Protein AF-A0A150MSH2-F1 (afdb_monomer_lite)

Sequence (129 aa):
MKRMDRQTFAENMWKSLLVELYEGKIVSTFKGKEAFRVVSFSDEGITVRLSSKEKEVFLSKKAMLNVIEKLIAHEDGVRQKMVDPESRLKLGLFLLHPWTEKVMRQEEGKRRPYLLLTDEARQRLASGE

Foldseek 3Di:
DDQADLVNLLLVLLVQLVVLDDFQDWWAFQVNPFIWTFHDDDCQFTWIGTPVDPDIDTQGSVLLSVQSVVQVVDQVFDFQVNHPPCSRVSLRSCCSGPQWDWDFDQDPNDTGIGIHGDPVSVVCNGVVD

Radius of gyration: 14.58 Å; chains: 1; bounding box: 44×28×32 Å

Structure (mmCIF, N/CA/C/O backbone):
data_AF-A0A150MSH2-F1
#
_entry.id   AF-A0A150MSH2-F1
#
loop_
_atom_site.group_PDB
_atom_site.id
_atom_site.type_symbol
_atom_site.label_atom_id
_atom_site.label_alt_id
_atom_site.label_comp_id
_atom_site.label_asym_id
_atom_site.label_entity_id
_atom_site.label_seq_id
_atom_site.pdbx_PDB_ins_code
_atom_site.Cartn_x
_atom_site.Cartn_y
_atom_site.Cartn_z
_atom_site.occupancy
_atom_site.B_iso_or_equiv
_atom_site.auth_seq_id
_atom_site.auth_comp_id
_atom_site.auth_asym_id
_atom_site.auth_atom_id
_atom_site.pdbx_PDB_model_num
ATOM 1 N N . MET A 1 1 ? 27.914 -3.264 -12.400 1.00 47.81 1 MET A N 1
ATOM 2 C CA . MET A 1 1 ? 26.787 -2.570 -11.743 1.00 47.81 1 MET A CA 1
ATOM 3 C C . MET A 1 1 ? 26.055 -3.595 -10.888 1.00 47.81 1 MET A C 1
ATOM 5 O O . MET A 1 1 ? 25.776 -4.673 -11.402 1.00 47.81 1 MET A O 1
ATOM 9 N N . LYS A 1 2 ? 25.890 -3.363 -9.580 1.00 52.53 2 LYS A N 1
ATOM 10 C CA . LYS A 1 2 ? 25.261 -4.339 -8.671 1.00 52.53 2 LYS A CA 1
ATOM 11 C C . LYS A 1 2 ? 23.746 -4.140 -8.741 1.00 52.53 2 LYS A C 1
ATOM 13 O O . LYS A 1 2 ? 23.283 -3.039 -8.485 1.00 52.53 2 LYS A O 1
ATOM 18 N N . ARG A 1 3 ? 22.999 -5.195 -9.071 1.00 57.47 3 ARG A N 1
ATOM 19 C CA . ARG A 1 3 ? 21.534 -5.226 -8.960 1.00 57.47 3 ARG A CA 1
ATOM 20 C C . ARG A 1 3 ? 21.135 -4.807 -7.540 1.00 57.47 3 ARG A C 1
ATOM 22 O O . ARG A 1 3 ? 21.690 -5.358 -6.588 1.00 57.47 3 ARG A O 1
ATOM 29 N N . MET A 1 4 ? 20.191 -3.878 -7.397 1.00 71.12 4 MET A N 1
ATOM 30 C CA . MET A 1 4 ? 19.593 -3.578 -6.094 1.00 71.12 4 MET A CA 1
ATOM 31 C C . MET A 1 4 ? 18.844 -4.825 -5.628 1.00 71.12 4 MET A C 1
ATOM 33 O O . MET A 1 4 ? 18.027 -5.388 -6.360 1.00 71.12 4 MET A O 1
ATOM 37 N N . ASP A 1 5 ? 19.166 -5.310 -4.432 1.00 86.69 5 ASP A N 1
ATOM 38 C CA . ASP A 1 5 ? 18.433 -6.435 -3.873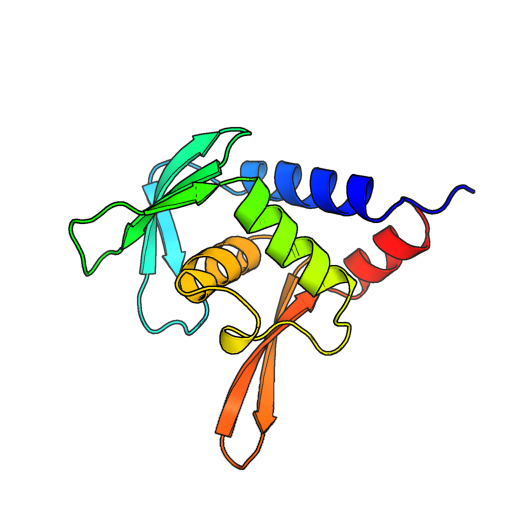 1.00 86.69 5 ASP A CA 1
ATOM 39 C C . ASP A 1 5 ? 16.991 -6.027 -3.524 1.00 86.69 5 ASP A C 1
ATOM 41 O O . ASP A 1 5 ? 16.662 -4.852 -3.331 1.00 86.69 5 ASP A O 1
ATOM 45 N N . ARG A 1 6 ? 16.102 -7.025 -3.485 1.00 90.25 6 ARG A N 1
ATOM 46 C CA . ARG A 1 6 ? 14.664 -6.814 -3.249 1.00 90.25 6 ARG A CA 1
ATOM 47 C C . ARG A 1 6 ? 14.400 -6.088 -1.934 1.00 90.25 6 ARG A C 1
ATOM 49 O O . ARG A 1 6 ? 13.5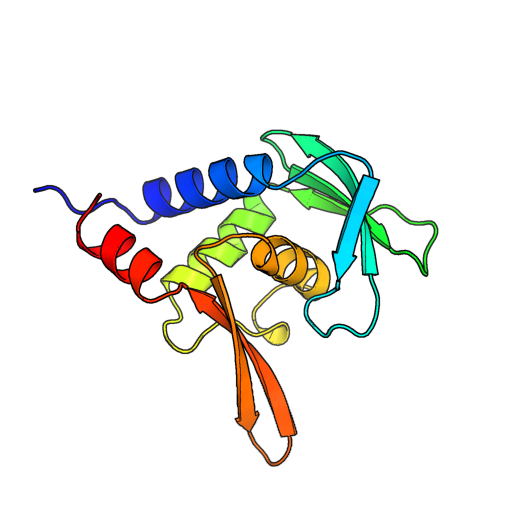27 -5.230 -1.886 1.00 90.25 6 ARG A O 1
ATOM 56 N N . GLN A 1 7 ? 15.194 -6.394 -0.909 1.00 91.06 7 GLN A N 1
ATOM 57 C CA . GLN A 1 7 ? 15.068 -5.797 0.411 1.00 91.06 7 GLN A CA 1
ATOM 58 C C . GLN A 1 7 ? 15.366 -4.294 0.371 1.00 91.06 7 GLN A C 1
ATOM 60 O O . GLN A 1 7 ? 14.596 -3.506 0.910 1.00 91.06 7 GLN A O 1
ATOM 65 N N . THR A 1 8 ? 16.429 -3.886 -0.317 1.00 92.81 8 THR A N 1
ATOM 66 C CA . THR A 1 8 ? 16.806 -2.480 -0.486 1.00 92.81 8 THR A CA 1
ATOM 67 C C . THR A 1 8 ? 15.750 -1.723 -1.289 1.00 92.81 8 THR A C 1
ATOM 69 O O . THR A 1 8 ? 15.337 -0.639 -0.878 1.00 92.81 8 THR A O 1
ATOM 72 N N . PHE A 1 9 ? 15.228 -2.307 -2.376 1.00 94.25 9 PHE A N 1
ATOM 73 C CA . PHE A 1 9 ? 14.113 -1.706 -3.119 1.00 94.25 9 PHE A CA 1
ATOM 74 C C . PHE A 1 9 ? 12.873 -1.538 -2.230 1.00 94.25 9 PHE A C 1
ATOM 76 O O . PHE A 1 9 ? 12.252 -0.475 -2.230 1.00 94.25 9 PHE A O 1
ATOM 83 N N . ALA A 1 10 ? 12.523 -2.563 -1.447 1.00 95.81 10 ALA A N 1
ATOM 84 C CA . ALA A 1 10 ? 11.357 -2.526 -0.573 1.00 95.81 10 ALA A CA 1
ATOM 85 C C . ALA A 1 10 ? 11.491 -1.474 0.538 1.00 95.81 10 ALA A C 1
ATOM 87 O O . ALA A 1 10 ? 10.547 -0.730 0.801 1.00 95.81 10 ALA A O 1
ATOM 88 N N . GLU A 1 11 ? 12.671 -1.361 1.147 1.00 95.50 11 GLU A N 1
ATOM 89 C CA . GLU A 1 11 ? 12.980 -0.329 2.139 1.00 95.50 11 GLU A CA 1
ATOM 90 C C . GLU A 1 11 ? 12.930 1.083 1.537 1.00 95.50 11 GLU A C 1
ATOM 92 O O . GLU A 1 11 ? 12.368 1.995 2.148 1.00 95.50 11 GLU A O 1
ATOM 97 N N . ASN A 1 12 ? 13.451 1.273 0.323 1.00 94.75 12 ASN A N 1
ATOM 98 C CA . ASN A 1 12 ? 13.398 2.561 -0.369 1.00 94.75 12 ASN A CA 1
ATOM 99 C C . ASN A 1 12 ? 11.962 2.955 -0.730 1.00 94.75 12 ASN A C 1
ATOM 101 O O . ASN A 1 12 ? 11.558 4.091 -0.486 1.00 94.75 12 ASN A O 1
ATOM 105 N N . MET A 1 13 ? 11.169 2.012 -1.242 1.00 96.56 13 MET A N 1
ATOM 106 C CA . MET A 1 13 ? 9.755 2.234 -1.541 1.00 96.56 13 MET A CA 1
ATOM 107 C C . MET A 1 13 ? 8.949 2.548 -0.271 1.00 96.56 13 MET A C 1
ATOM 109 O O . MET A 1 13 ? 8.069 3.405 -0.291 1.00 96.56 13 MET A O 1
ATOM 113 N N . TRP A 1 14 ? 9.255 1.897 0.856 1.00 97.50 14 TRP A N 1
ATOM 114 C CA . TRP A 1 14 ? 8.645 2.225 2.146 1.00 97.50 14 TRP A CA 1
ATOM 115 C C . TRP A 1 14 ? 8.962 3.659 2.579 1.00 97.50 14 TRP A C 1
ATOM 117 O O . TRP A 1 14 ? 8.045 4.427 2.863 1.00 97.50 14 TRP A O 1
ATOM 127 N N . LYS A 1 15 ? 10.243 4.043 2.582 1.00 96.75 15 LYS A N 1
ATOM 128 C CA . LYS A 1 15 ? 10.667 5.401 2.954 1.00 96.75 15 LYS A CA 1
ATOM 129 C C . LYS A 1 15 ? 10.041 6.457 2.049 1.00 96.75 15 LYS A C 1
ATOM 131 O O . LYS A 1 15 ? 9.529 7.456 2.541 1.00 96.75 15 LYS A O 1
ATOM 136 N N . SER A 1 16 ? 10.029 6.213 0.740 1.00 95.50 16 SER A N 1
ATOM 137 C CA . SER A 1 16 ? 9.415 7.123 -0.225 1.00 95.50 16 SER A CA 1
ATOM 138 C C . SER A 1 16 ? 7.896 7.206 -0.050 1.00 95.50 16 SER A C 1
ATOM 140 O O . SER A 1 16 ? 7.342 8.285 -0.213 1.00 95.50 16 SER A O 1
ATOM 142 N N . LEU A 1 17 ? 7.209 6.126 0.350 1.00 97.81 17 LEU A N 1
ATOM 143 C CA . LEU A 1 17 ? 5.787 6.200 0.702 1.00 97.81 17 LEU A CA 1
ATOM 144 C C . LEU A 1 17 ? 5.553 7.142 1.883 1.00 97.81 17 LEU A C 1
ATOM 146 O O . LEU A 1 17 ? 4.608 7.920 1.836 1.00 97.81 17 LEU A O 1
ATOM 150 N N . LEU A 1 18 ? 6.387 7.082 2.926 1.00 97.69 18 LEU A N 1
ATOM 151 C CA . LEU A 1 18 ? 6.236 7.958 4.091 1.00 97.69 18 LEU A CA 1
ATOM 152 C C . LEU A 1 18 ? 6.370 9.445 3.725 1.00 97.69 18 LEU A C 1
ATOM 154 O O . LEU A 1 18 ? 5.675 10.266 4.315 1.00 97.69 18 LEU A O 1
ATOM 158 N N . VAL A 1 19 ? 7.186 9.785 2.719 1.00 96.44 19 VAL A N 1
ATOM 159 C CA . VAL A 1 19 ? 7.320 11.162 2.198 1.00 96.44 19 VAL A CA 1
ATOM 160 C C . VAL A 1 19 ? 6.018 11.668 1.561 1.00 96.44 19 VAL A C 1
ATOM 162 O O . VAL A 1 19 ? 5.719 12.856 1.637 1.00 96.44 19 VAL A O 1
ATOM 165 N N . GLU A 1 20 ? 5.197 10.778 0.999 1.00 95.75 20 GLU A N 1
ATOM 166 C CA . GLU A 1 20 ? 3.898 11.135 0.408 1.00 95.75 20 GLU A CA 1
ATOM 167 C C . GLU A 1 20 ? 2.791 11.374 1.454 1.00 95.75 20 GLU A C 1
ATOM 169 O O . GLU A 1 20 ? 1.658 11.750 1.108 1.00 95.75 20 GLU A O 1
ATOM 174 N N . LEU A 1 21 ? 3.073 11.128 2.737 1.00 96.62 21 LEU A N 1
ATOM 175 C CA . LEU A 1 21 ? 2.102 11.195 3.825 1.00 96.62 21 LEU A CA 1
ATOM 176 C C . LEU A 1 21 ? 2.233 12.475 4.654 1.00 96.62 21 LEU A C 1
ATOM 178 O O . LEU A 1 21 ? 3.299 13.051 4.830 1.00 96.62 21 LEU A O 1
ATOM 182 N N . TYR A 1 22 ? 1.097 12.892 5.204 1.00 97.81 22 TYR A N 1
ATOM 183 C CA . TYR A 1 22 ? 0.996 13.883 6.269 1.00 97.81 22 TYR A CA 1
ATOM 184 C C . TYR A 1 22 ? -0.224 13.537 7.134 1.00 97.81 22 TYR A C 1
ATOM 186 O O . TYR A 1 22 ? -1.171 12.893 6.661 1.00 97.81 22 TYR A O 1
ATOM 194 N N . GLU A 1 23 ? -0.210 13.931 8.406 1.00 98.00 23 GLU A N 1
ATOM 195 C CA . GLU A 1 23 ? -1.339 13.687 9.308 1.00 98.00 23 GLU A CA 1
ATOM 196 C C . GLU A 1 23 ? -2.597 14.402 8.801 1.00 98.00 23 GLU A C 1
ATOM 198 O O . GLU A 1 23 ? -2.574 15.566 8.410 1.00 98.00 23 GLU A O 1
ATOM 203 N N . GLY A 1 24 ? -3.717 13.686 8.760 1.00 96.88 24 GLY A N 1
ATOM 204 C CA . GLY A 1 24 ? -4.968 14.178 8.193 1.00 96.88 24 GLY A CA 1
ATOM 205 C C . GLY A 1 24 ? -5.156 13.902 6.699 1.00 96.88 24 GLY A C 1
ATOM 206 O O . GLY A 1 24 ? -6.270 14.101 6.208 1.00 96.88 24 GLY A O 1
ATOM 207 N N . LYS A 1 25 ? -4.145 13.391 5.977 1.00 97.12 25 LYS A N 1
ATOM 208 C CA . LYS A 1 25 ? -4.286 13.019 4.558 1.00 97.12 25 LYS A CA 1
ATOM 209 C C . LYS A 1 25 ? -5.434 12.023 4.372 1.00 97.12 25 LYS A C 1
ATOM 211 O O . LYS A 1 25 ? -5.498 10.999 5.055 1.00 97.12 25 LYS A O 1
ATOM 216 N N . ILE A 1 26 ? -6.339 12.319 3.438 1.00 96.56 26 ILE A N 1
ATOM 217 C CA . ILE A 1 26 ? -7.463 11.446 3.082 1.00 96.56 26 ILE A CA 1
ATOM 218 C C . ILE A 1 26 ? -7.059 10.591 1.884 1.00 96.56 26 ILE A C 1
ATOM 220 O O . ILE A 1 26 ? -6.635 11.106 0.852 1.00 96.56 26 ILE A O 1
ATOM 224 N N . VAL A 1 27 ? -7.212 9.278 2.021 1.00 96.69 27 VAL A N 1
ATOM 225 C CA . VAL A 1 27 ? -6.805 8.286 1.027 1.00 96.69 27 VAL A CA 1
ATOM 226 C C . VAL A 1 27 ? -7.992 7.390 0.710 1.00 96.69 27 VAL A C 1
ATOM 228 O O . VAL A 1 27 ? -8.678 6.892 1.603 1.00 96.69 27 VAL A O 1
ATOM 231 N N . SER A 1 28 ? -8.250 7.161 -0.574 1.00 95.56 28 SER A N 1
ATOM 232 C CA . SER A 1 28 ? -9.274 6.200 -0.980 1.00 95.56 28 SER A CA 1
ATOM 233 C C . SER A 1 28 ? -8.825 4.774 -0.659 1.00 95.56 28 SER A C 1
ATOM 235 O O . SER A 1 28 ? -7.691 4.381 -0.923 1.00 95.56 28 SER A O 1
ATOM 237 N N . THR A 1 29 ? -9.738 3.943 -0.155 1.00 95.75 29 THR A N 1
ATOM 238 C CA . THR A 1 29 ? -9.512 2.492 -0.127 1.00 95.75 29 THR A CA 1
ATOM 239 C C . THR A 1 29 ? -9.223 1.988 -1.537 1.00 95.75 29 THR A C 1
ATOM 241 O O . THR A 1 29 ? -9.731 2.523 -2.519 1.00 95.75 29 THR A O 1
ATOM 244 N N . PHE A 1 30 ? -8.477 0.895 -1.665 1.00 97.12 30 PHE A N 1
ATOM 245 C CA . PHE A 1 30 ? -8.053 0.392 -2.972 1.00 97.12 30 PHE A CA 1
ATOM 246 C C . PHE A 1 30 ? -9.210 0.104 -3.952 1.00 97.12 30 PHE A C 1
ATOM 248 O O . PHE A 1 30 ? -9.072 0.261 -5.164 1.00 97.12 30 PHE A O 1
ATOM 255 N N . LYS A 1 31 ? -10.393 -0.275 -3.447 1.00 92.25 31 LYS A N 1
ATOM 256 C CA . LYS A 1 31 ? -11.607 -0.447 -4.271 1.00 92.25 31 LYS A CA 1
ATOM 257 C C . LYS A 1 31 ? -12.308 0.870 -4.627 1.00 92.25 31 LYS A C 1
ATOM 259 O O . LYS A 1 31 ? -13.122 0.856 -5.540 1.00 92.25 31 LYS A O 1
ATOM 264 N N . GLY A 1 32 ? -12.011 1.963 -3.928 1.00 91.00 32 GLY A N 1
ATOM 265 C CA . GLY A 1 32 ? -12.606 3.286 -4.129 1.00 91.00 32 GLY A CA 1
ATOM 266 C C . GLY A 1 32 ? -14.017 3.445 -3.558 1.00 91.00 32 GLY A C 1
ATOM 267 O O . GLY A 1 32 ? -14.691 4.406 -3.889 1.00 91.00 32 GLY A O 1
ATOM 268 N N . LYS A 1 33 ? -14.494 2.502 -2.730 1.00 90.25 33 LYS A N 1
ATOM 269 C CA . LYS A 1 33 ? -15.854 2.548 -2.149 1.00 90.25 33 LYS A CA 1
ATOM 270 C C . LYS A 1 33 ? -15.958 3.378 -0.867 1.00 90.25 33 LYS A C 1
ATOM 272 O O . LYS A 1 33 ? -17.051 3.634 -0.388 1.00 90.25 33 LYS A O 1
ATOM 277 N N . GLU A 1 34 ? -14.820 3.698 -0.274 1.00 92.81 34 GLU A N 1
ATOM 278 C CA . GLU A 1 34 ? -14.685 4.368 1.017 1.00 92.81 34 GLU A CA 1
ATOM 279 C C . GLU A 1 34 ? -13.311 5.047 1.049 1.00 92.81 34 GLU A C 1
ATOM 281 O O . GLU A 1 34 ? -12.417 4.629 0.300 1.00 92.81 34 GLU A O 1
ATOM 286 N N . ALA A 1 35 ? -13.120 6.018 1.938 1.00 94.50 35 ALA A N 1
ATOM 287 C CA . ALA A 1 35 ? -11.834 6.630 2.243 1.00 94.50 35 ALA A CA 1
ATOM 288 C C . ALA A 1 35 ? -11.437 6.412 3.714 1.00 94.50 35 ALA A C 1
ATOM 290 O O . ALA A 1 35 ? -12.255 6.042 4.560 1.00 94.50 35 ALA A O 1
ATOM 291 N N . PHE A 1 36 ? -10.161 6.622 4.008 1.00 96.50 36 PHE A N 1
ATOM 292 C CA . PHE A 1 36 ? -9.610 6.643 5.355 1.00 96.50 36 PHE A CA 1
ATOM 293 C C . PHE A 1 36 ? -8.676 7.840 5.515 1.00 96.50 36 PHE A C 1
ATOM 295 O O . PHE A 1 36 ? -8.104 8.339 4.547 1.00 96.50 36 PHE A O 1
ATOM 302 N N . ARG A 1 37 ? -8.541 8.304 6.751 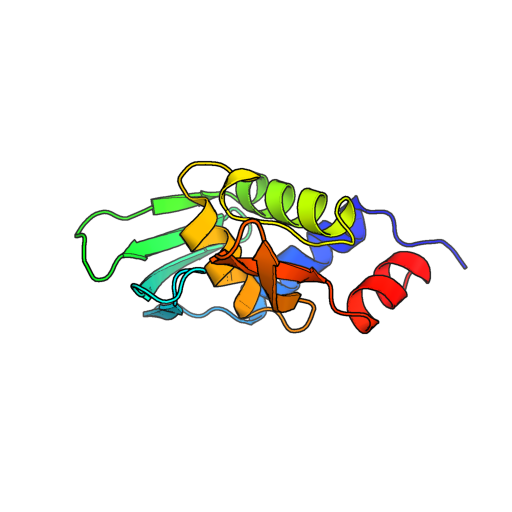1.00 96.88 37 ARG A N 1
ATOM 303 C CA . ARG A 1 37 ? -7.638 9.378 7.149 1.00 96.88 37 ARG A CA 1
ATOM 304 C C . ARG A 1 37 ? -6.372 8.776 7.748 1.00 96.88 37 ARG A C 1
ATOM 306 O O . ARG A 1 37 ? -6.470 7.874 8.578 1.00 96.88 37 ARG A O 1
ATOM 313 N N . VAL A 1 38 ? -5.209 9.292 7.366 1.00 98.00 38 VAL A N 1
ATOM 314 C CA . VAL A 1 38 ? -3.944 9.033 8.069 1.00 98.00 38 VAL A CA 1
ATOM 315 C C . VAL A 1 38 ? -3.975 9.789 9.393 1.00 98.00 38 VAL A C 1
ATOM 317 O O . VAL A 1 38 ? -4.148 11.004 9.397 1.00 98.00 38 VAL A O 1
ATOM 320 N N . VAL A 1 39 ? -3.877 9.072 10.509 1.00 98.06 39 VAL A N 1
ATOM 321 C CA . VAL A 1 39 ? -3.906 9.659 11.859 1.00 98.06 39 VAL A CA 1
ATOM 322 C C . VAL A 1 39 ? -2.496 10.016 12.302 1.00 98.06 39 VAL A C 1
ATOM 324 O O . VAL A 1 39 ? -2.268 11.135 12.733 1.00 98.06 39 VAL A O 1
ATOM 327 N N . SER A 1 40 ? -1.567 9.077 12.153 1.00 98.38 40 SER A N 1
ATOM 328 C CA . SER A 1 40 ? -0.151 9.243 12.476 1.00 98.38 40 SER A CA 1
ATOM 329 C C . SER A 1 40 ? 0.675 8.235 11.682 1.00 98.38 40 SER A C 1
ATOM 331 O O . SER A 1 40 ? 0.141 7.241 11.174 1.00 98.38 40 SER A O 1
ATOM 333 N N . PHE A 1 41 ? 1.973 8.483 11.543 1.00 98.50 41 PHE A N 1
ATOM 334 C CA . PHE A 1 41 ? 2.900 7.551 10.909 1.00 98.50 41 PHE A CA 1
ATOM 335 C C . PHE A 1 41 ? 4.318 7.740 11.440 1.00 98.50 41 PHE A C 1
ATOM 337 O O . PHE A 1 41 ? 4.697 8.817 11.894 1.00 98.50 41 PHE A O 1
ATOM 344 N N . SER A 1 42 ? 5.093 6.667 11.384 1.00 97.38 42 SER A N 1
ATOM 345 C CA . SER A 1 42 ? 6.512 6.637 11.713 1.00 97.38 42 SER A CA 1
ATOM 346 C C . SER A 1 42 ? 7.205 5.581 10.857 1.00 97.38 42 SER A C 1
ATOM 348 O O . SER A 1 42 ? 6.560 4.879 10.071 1.00 97.38 42 SER A O 1
ATOM 350 N N . ASP A 1 43 ? 8.510 5.410 11.052 1.00 96.75 43 ASP A N 1
ATOM 351 C CA . ASP A 1 43 ? 9.246 4.312 10.427 1.00 96.75 43 ASP A CA 1
ATOM 352 C C . ASP A 1 43 ? 8.646 2.937 10.761 1.00 96.75 43 ASP A C 1
ATOM 354 O O . ASP A 1 43 ? 8.762 2.024 9.951 1.00 96.75 43 ASP A O 1
ATOM 358 N N . GLU A 1 44 ? 7.950 2.789 11.892 1.00 97.81 44 GLU A N 1
ATOM 359 C CA . GLU A 1 44 ? 7.369 1.519 12.343 1.00 97.81 44 GLU A CA 1
ATOM 360 C C . GLU A 1 44 ? 6.006 1.195 11.722 1.00 97.81 44 GLU A C 1
ATOM 362 O O . GLU A 1 44 ? 5.555 0.046 11.783 1.00 97.81 44 GLU A O 1
ATOM 367 N N . GLY A 1 45 ? 5.324 2.168 11.117 1.00 98.31 45 GLY A N 1
ATOM 368 C CA . GLY A 1 45 ? 4.016 1.937 10.515 1.00 98.31 45 GLY A CA 1
ATOM 369 C C . GLY A 1 45 ? 3.141 3.176 10.404 1.00 98.31 45 GLY A C 1
ATOM 370 O O . GLY A 1 45 ? 3.546 4.294 10.706 1.00 98.31 45 GLY A O 1
ATOM 371 N N . ILE A 1 46 ? 1.909 2.954 9.951 1.00 98.62 46 ILE A N 1
ATOM 372 C CA . ILE A 1 46 ? 0.924 4.005 9.689 1.00 98.62 46 ILE A CA 1
ATOM 373 C C . ILE A 1 46 ? -0.368 3.663 10.426 1.00 98.62 46 ILE A C 1
ATOM 375 O O . ILE A 1 46 ? -0.945 2.592 10.223 1.00 98.62 46 ILE A O 1
ATOM 379 N N . THR A 1 47 ? -0.859 4.590 11.240 1.00 98.38 47 THR A N 1
ATOM 380 C CA . THR A 1 47 ? -2.181 4.505 11.862 1.00 98.38 47 THR A CA 1
ATOM 381 C C . THR A 1 47 ? -3.199 5.216 10.984 1.00 98.38 47 THR A C 1
ATOM 383 O O . THR A 1 47 ? -3.014 6.371 10.598 1.00 98.38 47 THR A O 1
ATOM 386 N N . VAL A 1 48 ? -4.303 4.540 10.672 1.00 98.00 48 VAL A N 1
ATOM 387 C CA . VAL A 1 48 ? -5.388 5.093 9.853 1.00 98.00 48 VAL A CA 1
ATOM 388 C C . VAL A 1 48 ? -6.740 4.946 10.537 1.00 98.00 48 VAL A C 1
ATOM 390 O O . VAL A 1 48 ? -6.990 3.963 11.230 1.00 98.00 48 VAL A O 1
ATOM 393 N N . ARG A 1 49 ? -7.655 5.882 10.285 1.00 96.88 49 ARG A N 1
ATOM 394 C CA . ARG A 1 49 ? -9.063 5.793 10.697 1.00 96.88 49 ARG A CA 1
ATOM 395 C C . ARG A 1 49 ? -9.957 5.790 9.466 1.00 96.88 49 ARG A C 1
ATOM 397 O O . ARG A 1 49 ? -9.847 6.661 8.606 1.00 96.88 49 ARG A O 1
ATOM 404 N N . LEU A 1 50 ? -10.846 4.809 9.373 1.00 93.12 50 LEU A N 1
ATOM 405 C CA . LEU A 1 50 ? -11.841 4.751 8.303 1.00 93.12 50 LEU A CA 1
ATOM 406 C C . LEU A 1 50 ? -12.893 5.836 8.492 1.00 93.12 50 LEU A C 1
ATOM 408 O O . LEU A 1 50 ? -13.379 6.023 9.596 1.00 93.12 50 LEU A O 1
ATOM 412 N N . SER A 1 51 ? -13.308 6.512 7.422 1.00 84.00 51 SER A N 1
ATOM 413 C CA . SER A 1 51 ? -14.331 7.558 7.553 1.00 84.00 51 SER A CA 1
ATOM 414 C C . SER A 1 51 ? -15.684 7.015 8.023 1.00 84.00 51 SER A C 1
ATOM 416 O O . SER A 1 51 ? -16.441 7.756 8.634 1.00 84.00 51 SER A O 1
ATOM 418 N N . SER A 1 52 ? -15.993 5.736 7.764 1.00 84.00 52 SER A N 1
ATOM 419 C CA . SER A 1 52 ? -17.240 5.109 8.231 1.00 84.00 52 SER A CA 1
ATOM 420 C C . SER A 1 52 ? -17.152 4.463 9.618 1.00 84.00 52 SER A C 1
ATOM 422 O O . SER A 1 52 ? -18.140 3.893 10.079 1.00 84.00 52 SER A O 1
ATOM 424 N N . LYS A 1 53 ? -15.979 4.467 10.270 1.00 82.44 53 LYS A N 1
ATOM 425 C CA . LYS A 1 53 ? -15.768 3.768 11.545 1.00 82.44 53 LYS A CA 1
ATOM 426 C C . LYS A 1 53 ? -14.944 4.607 12.509 1.00 82.44 53 LYS A C 1
ATOM 428 O O . LYS A 1 53 ? -13.884 5.101 12.159 1.00 82.44 53 LYS A O 1
ATOM 433 N N . GLU A 1 54 ? -15.323 4.583 13.778 1.00 79.62 54 GLU A N 1
ATOM 434 C CA . GLU A 1 54 ? -14.557 5.264 14.832 1.00 79.62 54 GLU A CA 1
ATOM 435 C C . GLU A 1 54 ? -13.217 4.576 15.169 1.00 79.62 54 GLU A C 1
ATOM 437 O O . GLU A 1 54 ? -12.348 5.155 15.822 1.00 79.62 54 GLU A O 1
ATOM 442 N N . LYS A 1 55 ? -13.012 3.337 14.699 1.00 89.44 55 LYS A N 1
ATOM 443 C CA . LYS A 1 55 ? -11.840 2.519 15.030 1.00 89.44 55 LYS A CA 1
ATOM 444 C C . LYS A 1 55 ? -10.614 2.864 14.175 1.00 89.44 55 LYS A C 1
ATOM 446 O O . LYS A 1 55 ? -10.671 2.824 12.944 1.00 89.44 55 LYS A O 1
ATOM 451 N N . GLU A 1 56 ? -9.491 3.083 14.854 1.00 95.62 56 GLU A N 1
ATOM 452 C CA . GLU A 1 56 ? -8.160 3.168 14.249 1.00 95.62 56 GLU A CA 1
ATOM 453 C C . GLU A 1 56 ? -7.571 1.782 13.954 1.00 95.62 56 GLU A C 1
ATOM 455 O O . GLU A 1 56 ? -7.819 0.798 14.657 1.00 95.62 56 GLU A O 1
ATOM 460 N N . VAL A 1 57 ? -6.783 1.714 12.886 1.00 96.38 57 VAL A N 1
ATOM 461 C CA . VAL A 1 57 ? -6.072 0.525 12.423 1.00 96.38 57 VAL A CA 1
ATOM 462 C C . VAL A 1 57 ? -4.597 0.877 12.294 1.00 96.38 57 VAL A C 1
ATOM 464 O O . VAL A 1 57 ? -4.257 1.818 11.580 1.00 96.38 57 VAL A O 1
ATOM 467 N N . PHE A 1 58 ? -3.732 0.110 12.955 1.00 97.81 58 PHE A N 1
ATOM 468 C CA . PHE A 1 58 ? -2.285 0.250 12.826 1.00 97.81 58 PHE A CA 1
ATOM 469 C C . PHE A 1 58 ? -1.742 -0.726 11.780 1.00 97.81 58 PHE A C 1
ATOM 471 O O . PHE A 1 58 ? -1.827 -1.943 11.939 1.00 97.81 58 PHE A O 1
ATOM 478 N N . LEU A 1 59 ? -1.161 -0.178 10.717 1.00 98.19 59 LEU A N 1
ATOM 479 C CA . LEU A 1 59 ? -0.537 -0.913 9.625 1.00 98.19 59 LEU A CA 1
ATOM 480 C C . LEU A 1 59 ? 0.979 -0.890 9.838 1.00 98.19 59 LEU A C 1
ATOM 482 O O . LEU A 1 59 ? 1.638 0.097 9.516 1.00 98.19 59 LEU A O 1
ATOM 486 N N . SER A 1 60 ? 1.539 -1.966 10.391 1.00 98.38 60 SER A N 1
ATOM 487 C CA . SER A 1 60 ? 2.976 -2.027 10.691 1.00 98.38 60 SER A CA 1
ATOM 488 C C . SER A 1 60 ? 3.846 -2.009 9.429 1.00 98.38 60 SER A C 1
ATOM 490 O O . SER A 1 60 ? 3.448 -2.531 8.381 1.00 98.38 60 SER A O 1
ATOM 492 N N . LYS A 1 61 ? 5.083 -1.508 9.543 1.00 98.38 61 LYS A N 1
ATOM 493 C CA . LYS A 1 61 ? 6.108 -1.555 8.488 1.00 98.38 61 LYS A CA 1
ATOM 494 C C . LYS A 1 61 ? 6.238 -2.962 7.922 1.00 98.38 61 LYS A C 1
ATOM 496 O O . LYS A 1 61 ? 6.163 -3.150 6.714 1.00 98.38 61 LYS A O 1
ATOM 501 N N . LYS A 1 62 ? 6.323 -3.980 8.785 1.00 97.75 62 LYS A N 1
ATOM 502 C CA . LYS A 1 62 ? 6.372 -5.391 8.368 1.00 97.75 62 LYS A CA 1
ATOM 503 C C . LYS A 1 62 ? 5.180 -5.777 7.484 1.00 97.75 62 LYS A C 1
ATOM 505 O O . LYS A 1 62 ? 5.353 -6.440 6.463 1.00 97.75 62 LYS A O 1
ATOM 510 N N . ALA A 1 63 ? 3.966 -5.365 7.849 1.00 97.50 63 ALA A N 1
ATOM 511 C CA . ALA A 1 63 ? 2.767 -5.655 7.066 1.00 97.50 63 ALA A CA 1
ATOM 512 C C . ALA A 1 63 ? 2.750 -4.923 5.713 1.00 97.50 63 ALA A C 1
ATOM 514 O O . ALA A 1 63 ? 2.183 -5.457 4.755 1.00 97.50 63 ALA A O 1
ATOM 515 N N . MET A 1 64 ? 3.359 -3.736 5.637 1.00 98.25 64 MET A N 1
ATOM 516 C CA . MET A 1 64 ? 3.517 -2.942 4.415 1.00 98.25 64 MET A CA 1
ATOM 517 C C . MET A 1 64 ? 4.610 -3.513 3.500 1.00 98.25 64 MET A C 1
ATOM 519 O O . MET A 1 64 ? 4.350 -3.726 2.317 1.00 98.25 64 MET A O 1
ATOM 523 N N . LEU A 1 65 ? 5.775 -3.880 4.043 1.00 98.00 65 LEU A N 1
ATOM 524 C CA . LEU A 1 65 ? 6.851 -4.559 3.309 1.00 98.00 65 LEU A CA 1
ATOM 525 C C . LEU A 1 65 ? 6.374 -5.886 2.705 1.00 98.00 65 LEU A C 1
ATOM 527 O O . LEU A 1 65 ? 6.673 -6.179 1.555 1.00 98.00 65 LEU A O 1
ATOM 531 N N . ASN A 1 66 ? 5.528 -6.641 3.413 1.00 97.19 66 ASN A N 1
ATOM 532 C CA . ASN A 1 66 ? 4.909 -7.852 2.861 1.00 97.19 66 ASN A CA 1
ATOM 533 C C . ASN A 1 66 ? 4.043 -7.588 1.613 1.00 97.19 66 ASN A C 1
ATOM 535 O O . ASN A 1 66 ? 3.839 -8.494 0.804 1.00 97.19 66 ASN A O 1
ATOM 539 N N . VAL A 1 67 ? 3.476 -6.385 1.462 1.00 98.12 67 VAL A N 1
ATOM 540 C CA . VAL A 1 67 ? 2.765 -5.995 0.234 1.00 98.12 67 VAL A CA 1
ATOM 541 C C . VAL A 1 67 ? 3.762 -5.642 -0.864 1.00 98.12 67 VAL A C 1
ATOM 543 O O . VAL A 1 67 ? 3.552 -6.054 -2.002 1.00 98.12 67 VAL A O 1
ATOM 546 N N . ILE A 1 68 ? 4.849 -4.944 -0.530 1.00 98.19 68 ILE A N 1
ATOM 547 C CA . ILE A 1 68 ? 5.902 -4.594 -1.490 1.00 98.19 68 ILE A CA 1
ATOM 548 C C . ILE A 1 68 ? 6.573 -5.853 -2.046 1.00 98.19 68 ILE A C 1
ATOM 550 O O . ILE A 1 68 ? 6.702 -5.982 -3.256 1.00 98.19 68 ILE A O 1
ATOM 554 N N . GLU A 1 69 ? 6.875 -6.844 -1.209 1.00 97.00 69 GLU A N 1
ATOM 555 C CA . GLU A 1 69 ? 7.400 -8.137 -1.669 1.00 97.00 69 GLU A CA 1
ATOM 556 C C . GLU A 1 69 ? 6.442 -8.845 -2.637 1.00 97.00 69 GLU A C 1
ATOM 558 O O . GLU A 1 69 ? 6.869 -9.435 -3.629 1.00 97.00 69 GLU A O 1
ATOM 563 N N . LYS A 1 70 ? 5.126 -8.737 -2.413 1.00 97.88 70 LYS A N 1
ATOM 564 C CA . LYS A 1 70 ? 4.126 -9.255 -3.359 1.00 97.88 70 LYS A CA 1
ATOM 565 C C . LYS A 1 70 ? 4.105 -8.450 -4.654 1.00 97.88 70 LYS A C 1
ATOM 567 O O . LYS A 1 70 ? 3.985 -9.051 -5.713 1.00 97.88 70 LYS A O 1
ATOM 572 N N . LEU A 1 71 ? 4.240 -7.126 -4.592 1.00 98.06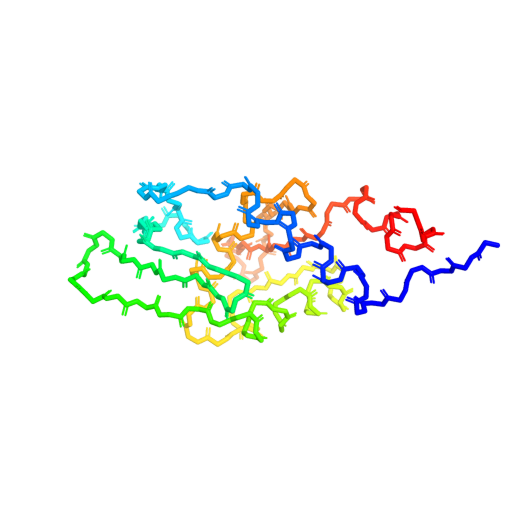 71 LEU A N 1
ATOM 573 C CA . LEU A 1 71 ? 4.362 -6.286 -5.785 1.00 98.06 71 LEU A CA 1
ATOM 574 C C . LEU A 1 71 ? 5.606 -6.666 -6.592 1.00 98.06 71 LEU A C 1
ATOM 576 O O . LEU A 1 71 ? 5.513 -6.841 -7.801 1.00 98.06 71 LEU A O 1
ATOM 580 N N . ILE A 1 72 ? 6.742 -6.886 -5.932 1.00 96.31 72 ILE A N 1
ATOM 581 C CA . ILE A 1 72 ? 7.982 -7.351 -6.559 1.00 96.31 72 ILE A CA 1
ATOM 582 C C . ILE A 1 72 ? 7.783 -8.724 -7.214 1.00 96.31 72 ILE A C 1
ATOM 584 O O . ILE A 1 72 ? 8.146 -8.896 -8.375 1.00 96.31 72 ILE A O 1
ATOM 588 N N . ALA A 1 73 ? 7.196 -9.688 -6.500 1.00 95.81 73 ALA A N 1
ATOM 589 C CA . ALA A 1 73 ? 7.056 -11.067 -6.970 1.00 95.81 73 ALA A CA 1
ATOM 590 C C . ALA A 1 73 ? 5.978 -11.267 -8.053 1.00 95.81 73 ALA A C 1
ATOM 592 O O . ALA A 1 73 ? 6.104 -12.187 -8.858 1.00 95.81 73 ALA A O 1
ATOM 593 N N . HIS A 1 74 ? 4.930 -10.438 -8.074 1.00 95.69 74 HIS A N 1
ATOM 594 C CA . HIS A 1 74 ? 3.792 -10.572 -8.987 1.00 95.69 74 HIS A CA 1
ATOM 595 C C . HIS A 1 74 ? 3.796 -9.464 -10.045 1.00 95.69 74 HIS A C 1
ATOM 597 O O . HIS A 1 74 ? 3.261 -8.373 -9.832 1.00 95.69 74 HIS A O 1
ATOM 603 N N . GLU A 1 75 ? 4.397 -9.750 -11.202 1.00 93.75 75 GLU A N 1
ATOM 604 C CA . GLU A 1 75 ? 4.449 -8.836 -12.356 1.00 93.75 75 GLU A CA 1
ATOM 605 C C . GLU A 1 75 ? 3.069 -8.541 -12.953 1.00 93.75 75 GLU A C 1
ATOM 607 O O . GLU A 1 75 ? 2.814 -7.435 -13.424 1.00 93.75 75 GLU A O 1
ATOM 612 N N . ASP A 1 76 ? 2.135 -9.48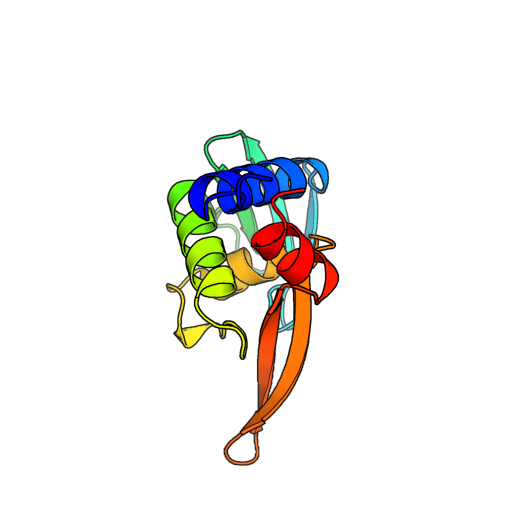4 -12.847 1.00 92.38 76 ASP A N 1
ATOM 613 C CA . ASP A 1 76 ? 0.739 -9.320 -13.247 1.00 92.38 76 ASP A CA 1
ATOM 614 C C . ASP A 1 76 ? -0.094 -8.483 -12.255 1.00 92.38 76 ASP A C 1
ATOM 616 O O . ASP A 1 76 ? -1.212 -8.066 -12.579 1.00 92.38 76 ASP A O 1
ATOM 620 N N . GLY A 1 77 ? 0.470 -8.190 -11.082 1.00 94.94 77 GLY A N 1
ATOM 621 C CA . GLY A 1 77 ? -0.071 -7.298 -10.068 1.00 94.94 77 GLY A CA 1
ATOM 622 C C . GLY A 1 77 ? -0.678 -7.993 -8.852 1.00 94.94 77 GLY A C 1
ATOM 623 O O . GLY A 1 77 ? -1.014 -9.175 -8.836 1.00 94.94 77 GLY A O 1
ATOM 624 N N . VAL A 1 78 ? -0.891 -7.204 -7.803 1.00 97.94 78 VAL A N 1
ATOM 625 C CA . VAL A 1 78 ? -1.425 -7.651 -6.517 1.00 97.94 78 VAL A CA 1
ATOM 626 C C . VAL A 1 78 ? -2.904 -7.295 -6.399 1.00 97.94 78 VAL A C 1
ATOM 628 O O . VAL A 1 78 ? -3.317 -6.147 -6.573 1.00 97.94 78 VAL A O 1
ATOM 631 N N . ARG A 1 79 ? -3.722 -8.285 -6.033 1.00 95.00 79 ARG A N 1
ATOM 632 C CA . ARG A 1 79 ? -5.143 -8.106 -5.687 1.00 95.00 79 ARG A CA 1
ATOM 633 C C . ARG A 1 79 ? -5.351 -8.152 -4.180 1.00 95.00 79 ARG A C 1
ATOM 635 O O . ARG A 1 79 ? -4.618 -8.827 -3.467 1.00 95.00 79 ARG A O 1
ATOM 642 N N . GLN A 1 80 ? -6.452 -7.563 -3.704 1.00 94.19 80 GLN A N 1
ATOM 643 C CA . GLN A 1 80 ? -6.829 -7.591 -2.278 1.00 94.19 80 GLN A CA 1
ATOM 644 C C . GLN A 1 80 ? -6.793 -8.994 -1.660 1.00 94.19 80 GLN A C 1
ATOM 646 O O . GLN A 1 80 ? -6.260 -9.151 -0.573 1.00 94.19 80 GLN A O 1
ATOM 651 N N . LYS A 1 81 ? -7.306 -10.014 -2.368 1.00 93.62 81 LYS A N 1
ATOM 652 C CA . LYS A 1 81 ? -7.354 -11.405 -1.874 1.00 93.62 81 LYS A CA 1
ATOM 653 C C . LYS A 1 81 ? -5.976 -12.024 -1.607 1.00 93.62 81 LYS A C 1
ATOM 655 O O . LYS A 1 81 ? -5.895 -13.052 -0.954 1.00 93.62 81 LYS A O 1
ATOM 660 N N . MET A 1 82 ? -4.917 -11.441 -2.167 1.00 95.44 82 MET A N 1
ATOM 661 C CA . MET A 1 82 ? -3.541 -11.907 -1.992 1.00 95.44 82 MET A CA 1
ATOM 662 C C . MET A 1 82 ? -2.908 -11.313 -0.737 1.00 95.44 82 MET A C 1
ATOM 664 O O . MET A 1 82 ? -1.791 -11.675 -0.394 1.00 95.44 82 MET A O 1
ATOM 668 N N . VAL A 1 83 ? -3.581 -10.385 -0.063 1.00 93.38 83 VAL A N 1
ATOM 669 C CA . VAL A 1 83 ? -3.121 -9.691 1.138 1.00 93.38 83 VAL A CA 1
ATOM 670 C C . VAL A 1 83 ? -4.139 -9.964 2.259 1.00 93.38 83 VAL A C 1
ATOM 672 O O . VAL A 1 83 ? -5.228 -10.476 2.015 1.00 93.38 83 VAL A O 1
ATOM 675 N N . ASP A 1 84 ? -3.766 -9.690 3.502 1.00 93.06 84 ASP A N 1
ATOM 676 C CA . ASP A 1 84 ? -4.598 -9.915 4.692 1.00 93.06 84 ASP A CA 1
ATOM 677 C C . ASP A 1 84 ? -5.857 -8.998 4.752 1.00 93.06 84 ASP A C 1
ATOM 679 O O . ASP A 1 84 ? -6.102 -8.208 3.829 1.00 93.06 84 ASP A O 1
ATOM 683 N N . PRO A 1 85 ? -6.713 -9.093 5.794 1.00 87.06 85 PRO A N 1
ATOM 684 C CA . PRO A 1 85 ? -7.989 -8.366 5.856 1.00 87.06 85 PRO A CA 1
ATOM 685 C C . PRO A 1 85 ? -7.893 -6.838 5.704 1.00 87.06 85 PRO A C 1
ATOM 687 O O . PRO A 1 85 ? -8.846 -6.197 5.255 1.00 87.06 85 PRO A O 1
ATOM 690 N N . GLU A 1 86 ? -6.742 -6.244 6.015 1.00 94.75 86 GLU A N 1
ATOM 691 C CA . GLU A 1 86 ? -6.488 -4.802 5.903 1.00 94.75 86 GLU A CA 1
ATOM 692 C C . GLU A 1 86 ? -5.956 -4.401 4.516 1.00 94.75 86 GLU A C 1
ATOM 694 O O . GLU A 1 86 ? -5.688 -3.227 4.252 1.00 94.75 86 GLU A O 1
ATOM 699 N N . SER A 1 87 ? -5.860 -5.358 3.587 1.00 95.00 87 SER A N 1
ATOM 700 C CA . SER A 1 87 ? -5.402 -5.192 2.201 1.00 95.00 87 SER A CA 1
ATOM 701 C C . SER A 1 87 ? -5.960 -3.969 1.488 1.00 95.00 87 SER A C 1
ATOM 703 O O . SER A 1 87 ? -5.235 -3.294 0.764 1.00 95.00 87 SER A O 1
ATOM 705 N N . ARG A 1 88 ? -7.242 -3.642 1.685 1.00 95.69 88 ARG A N 1
ATOM 706 C CA . ARG A 1 88 ? -7.865 -2.476 1.043 1.00 95.69 88 ARG A CA 1
ATOM 707 C C . ARG A 1 88 ? -7.259 -1.142 1.485 1.00 95.69 88 ARG A C 1
ATOM 709 O O . ARG A 1 88 ? -7.301 -0.205 0.694 1.00 95.69 88 ARG A O 1
ATOM 716 N N . LEU A 1 89 ? -6.753 -1.062 2.715 1.00 97.12 89 LEU A N 1
ATOM 717 C CA . LEU A 1 89 ? -6.106 0.125 3.277 1.00 97.12 89 LEU A CA 1
ATOM 718 C C . LEU A 1 89 ? -4.661 0.182 2.800 1.00 97.12 89 LEU A C 1
ATOM 720 O O . LEU A 1 89 ? -4.262 1.163 2.188 1.00 97.12 89 LEU A O 1
ATOM 724 N N . LYS A 1 90 ? -3.929 -0.925 2.963 1.00 98.31 90 LYS A N 1
ATOM 725 C CA . LYS A 1 90 ? -2.523 -1.033 2.554 1.00 98.31 90 LYS A CA 1
ATOM 726 C C . LYS A 1 90 ? -2.328 -0.783 1.065 1.00 98.31 90 LYS A C 1
ATOM 728 O O . LYS A 1 90 ? -1.540 0.070 0.685 1.00 98.31 90 LYS A O 1
ATOM 733 N N . LEU A 1 91 ? -3.109 -1.452 0.214 1.00 98.25 91 LEU A N 1
ATOM 734 C CA . LEU A 1 91 ? -3.075 -1.206 -1.230 1.00 98.25 91 LEU A CA 1
ATOM 735 C C . LEU A 1 91 ? -3.576 0.200 -1.586 1.00 98.25 91 LEU A C 1
ATOM 737 O O . LEU A 1 91 ? -3.166 0.733 -2.604 1.00 98.25 91 LEU A O 1
ATOM 741 N N . GLY A 1 92 ? -4.456 0.796 -0.771 1.00 97.50 92 GLY A N 1
ATOM 742 C CA . GLY A 1 92 ? -4.904 2.179 -0.947 1.00 97.50 92 GLY A CA 1
ATOM 743 C C . GLY A 1 92 ? -3.788 3.187 -0.673 1.00 97.50 92 GLY A C 1
ATOM 744 O O . GLY A 1 92 ? -3.613 4.108 -1.458 1.00 97.50 92 GLY A O 1
ATOM 745 N N . LEU A 1 93 ? -2.995 2.974 0.383 1.00 98.31 93 LEU A N 1
ATOM 746 C CA . LEU A 1 93 ? -1.804 3.777 0.678 1.00 98.31 93 LEU A CA 1
ATOM 747 C C . LEU A 1 93 ? -0.790 3.704 -0.460 1.00 98.31 93 LEU A C 1
ATOM 749 O O . LEU A 1 93 ? -0.279 4.734 -0.877 1.00 98.31 93 LEU A O 1
ATOM 753 N N . PHE A 1 94 ? -0.549 2.513 -1.013 1.00 98.38 94 PHE A N 1
ATOM 754 C CA . PHE A 1 94 ? 0.390 2.387 -2.122 1.00 98.38 94 PHE A CA 1
ATOM 755 C C . PHE A 1 94 ? -0.056 3.119 -3.390 1.00 98.38 94 PHE A C 1
ATOM 757 O O . PHE A 1 94 ? 0.824 3.562 -4.103 1.00 98.38 94 PHE A O 1
ATOM 764 N N . LEU A 1 95 ? -1.354 3.372 -3.621 1.00 96.81 95 LEU A N 1
ATOM 765 C CA . LEU A 1 95 ? -1.808 4.212 -4.749 1.00 96.81 95 LEU A CA 1
ATOM 766 C C . LEU A 1 95 ? -1.256 5.643 -4.725 1.00 96.81 95 LEU A C 1
ATOM 768 O O . LEU A 1 95 ? -1.333 6.332 -5.736 1.00 96.81 95 LEU A O 1
ATOM 772 N N . LEU A 1 96 ? -0.762 6.107 -3.577 1.00 96.19 96 LEU A N 1
ATOM 773 C CA . LEU A 1 96 ? -0.097 7.402 -3.459 1.00 96.19 96 LEU A CA 1
ATOM 774 C C . LEU A 1 96 ? 1.326 7.374 -4.023 1.00 96.19 96 LEU A C 1
ATOM 776 O O . LEU A 1 96 ? 1.878 8.421 -4.330 1.00 96.19 96 LEU A O 1
ATOM 780 N N . HIS A 1 97 ? 1.931 6.190 -4.115 1.00 96.69 97 HIS A N 1
ATOM 781 C CA . HIS A 1 97 ? 3.331 6.036 -4.457 1.00 96.69 97 HIS A CA 1
ATOM 782 C C . HIS A 1 97 ? 3.522 6.070 -5.983 1.00 96.69 97 HIS A C 1
ATOM 784 O O . HIS A 1 97 ? 2.902 5.253 -6.674 1.00 96.69 97 HIS A O 1
ATOM 790 N N . PRO A 1 98 ? 4.431 6.910 -6.522 1.00 94.44 98 PRO A N 1
ATOM 791 C CA . PRO A 1 98 ? 4.619 7.084 -7.971 1.00 94.44 98 PRO A CA 1
ATOM 792 C C . PRO A 1 98 ? 5.066 5.804 -8.690 1.00 94.44 98 PRO A C 1
ATOM 794 O O . PRO A 1 98 ? 4.811 5.614 -9.872 1.00 94.44 98 PRO A O 1
ATOM 797 N N . TRP A 1 99 ? 5.713 4.892 -7.967 1.00 96.75 99 TRP A N 1
ATOM 798 C CA . TRP A 1 99 ? 6.108 3.571 -8.476 1.00 96.75 99 TRP A CA 1
ATOM 799 C C . TRP A 1 99 ? 4.979 2.555 -8.571 1.00 96.75 99 TRP A C 1
ATOM 801 O O . TRP A 1 99 ? 5.253 1.391 -8.854 1.00 96.75 99 TRP A O 1
ATOM 811 N N . THR A 1 100 ? 3.736 2.939 -8.295 1.00 98.12 100 THR A N 1
ATOM 812 C CA . THR A 1 100 ? 2.612 2.025 -8.454 1.00 98.12 100 THR A CA 1
ATOM 813 C C . THR A 1 100 ? 1.514 2.603 -9.308 1.00 98.12 100 THR A C 1
ATOM 815 O O . THR A 1 100 ? 1.297 3.809 -9.368 1.00 98.12 100 THR A O 1
ATOM 818 N N . GLU A 1 101 ? 0.766 1.700 -9.920 1.00 97.44 101 GLU A N 1
ATOM 819 C CA . GLU A 1 101 ? -0.412 2.048 -10.687 1.00 97.44 101 GLU A CA 1
ATOM 820 C C . GLU A 1 101 ? -1.538 1.047 -10.453 1.00 97.44 101 GLU A C 1
ATOM 822 O O . GLU A 1 101 ? -1.330 -0.130 -10.130 1.00 97.44 101 GLU A O 1
ATOM 827 N N . LYS A 1 102 ? -2.769 1.533 -10.615 1.00 97.44 102 LYS A N 1
ATOM 828 C CA . LYS A 1 102 ? -3.972 0.715 -10.509 1.00 97.44 102 LYS A CA 1
ATOM 829 C C . LYS A 1 102 ? -4.494 0.367 -11.887 1.00 97.44 102 LYS A C 1
ATOM 831 O O . LYS A 1 102 ? -5.024 1.224 -12.587 1.00 97.44 102 LYS A O 1
ATOM 836 N N . VAL A 1 103 ? -4.489 -0.920 -12.204 1.00 96.75 103 VAL A N 1
ATOM 837 C CA . VAL A 1 103 ? -5.012 -1.434 -13.470 1.00 96.75 103 VAL A CA 1
ATOM 838 C C . VAL A 1 103 ? -6.308 -2.200 -13.226 1.00 96.75 103 VAL A C 1
ATOM 840 O O . VAL A 1 103 ? -6.409 -3.031 -12.321 1.00 96.75 103 VAL A O 1
ATOM 843 N N . MET A 1 104 ? -7.330 -1.928 -14.038 1.00 95.50 104 MET A N 1
ATOM 844 C CA . MET A 1 104 ? -8.584 -2.684 -14.029 1.00 95.50 104 MET A CA 1
ATOM 845 C C . MET A 1 104 ? -8.520 -3.786 -15.082 1.00 95.50 104 MET A C 1
ATOM 847 O O . MET A 1 104 ? -8.449 -3.490 -16.270 1.00 95.50 104 MET A O 1
ATOM 851 N N . ARG A 1 105 ? -8.608 -5.049 -14.662 1.00 93.75 105 ARG A N 1
ATOM 852 C CA . ARG A 1 105 ? -8.612 -6.209 -15.566 1.00 93.75 105 ARG A CA 1
ATOM 853 C C . ARG A 1 105 ? -9.984 -6.875 -15.581 1.00 93.75 105 ARG A C 1
ATOM 855 O O . ARG A 1 105 ? -10.687 -6.857 -14.571 1.00 93.75 105 ARG A O 1
ATOM 862 N N . GLN A 1 106 ? -10.377 -7.431 -16.723 1.00 94.31 106 GLN A N 1
ATOM 863 C CA . GLN A 1 106 ? -11.576 -8.263 -16.835 1.00 94.31 106 GLN A CA 1
ATOM 864 C C . GLN A 1 106 ? -11.218 -9.706 -16.489 1.00 94.31 106 GLN A C 1
ATOM 866 O O . GLN A 1 106 ? -10.313 -10.277 -17.087 1.00 94.31 106 GLN A O 1
ATOM 871 N N . GLU A 1 107 ? -11.926 -10.293 -15.531 1.00 89.69 107 GLU A N 1
ATOM 872 C CA . GLU A 1 107 ? -11.744 -11.683 -15.115 1.00 89.69 107 GLU A CA 1
ATOM 873 C C . GLU A 1 107 ? -13.095 -12.284 -14.762 1.00 89.69 107 GLU A C 1
ATOM 875 O O . GLU A 1 107 ? -13.810 -11.721 -13.930 1.00 89.69 107 GLU A O 1
ATOM 880 N N . GLU A 1 108 ? -13.441 -13.424 -15.364 1.00 90.38 108 GLU A N 1
ATOM 881 C CA . GLU A 1 108 ? -14.711 -14.120 -15.089 1.00 90.38 108 GLU A CA 1
ATOM 882 C C . GLU A 1 108 ? -15.930 -13.179 -15.236 1.00 90.38 108 GLU A C 1
ATOM 884 O O . GLU A 1 108 ? -16.844 -13.172 -14.410 1.00 90.38 108 GLU A O 1
ATOM 889 N N . GLY A 1 109 ? -15.898 -12.293 -16.239 1.00 92.81 109 GLY A N 1
ATOM 890 C CA . GLY A 1 109 ? -16.947 -11.292 -16.478 1.00 92.81 109 GLY A CA 1
ATOM 891 C C . GLY A 1 109 ? -17.006 -10.143 -15.459 1.00 92.81 109 GLY A C 1
ATOM 892 O O . GLY A 1 109 ? -17.955 -9.362 -15.475 1.00 92.81 109 GLY A O 1
ATOM 893 N N . LYS A 1 110 ? -16.022 -10.014 -14.559 1.00 92.06 110 LYS A N 1
ATOM 894 C CA . LYS A 1 110 ? -15.950 -8.946 -13.549 1.00 92.06 110 LYS A CA 1
ATOM 895 C C . LYS A 1 110 ? -14.704 -8.085 -13.740 1.00 92.06 110 LYS A C 1
ATOM 897 O O . LYS A 1 110 ? -13.596 -8.593 -13.882 1.00 92.06 110 LYS A O 1
ATOM 902 N N . ARG A 1 111 ? -14.864 -6.765 -13.598 1.00 92.94 111 ARG A N 1
ATOM 903 C CA . ARG A 1 111 ? -13.737 -5.824 -13.520 1.00 92.94 111 ARG A CA 1
ATOM 904 C C . ARG A 1 111 ? -13.089 -5.901 -12.141 1.00 92.94 111 ARG A C 1
ATOM 906 O O . ARG A 1 111 ? -13.723 -5.570 -11.136 1.00 92.94 111 ARG A O 1
ATOM 913 N N . ARG A 1 112 ? -11.822 -6.306 -12.078 1.00 93.38 112 ARG A N 1
ATOM 914 C CA . ARG A 1 112 ? -11.057 -6.434 -10.832 1.00 93.38 112 ARG A CA 1
ATOM 915 C C . ARG A 1 112 ? -9.853 -5.484 -10.823 1.00 93.38 112 ARG A C 1
ATOM 917 O O . ARG A 1 112 ? -9.143 -5.415 -11.824 1.00 93.38 112 ARG A O 1
ATOM 924 N N . PRO A 1 113 ? -9.624 -4.741 -9.723 1.00 96.06 113 PRO A N 1
ATOM 925 C CA . PRO A 1 113 ? -8.457 -3.880 -9.595 1.00 96.06 113 PRO A CA 1
ATOM 926 C C . PRO A 1 113 ? -7.216 -4.680 -9.196 1.00 96.06 113 PRO A C 1
ATOM 928 O O . PRO A 1 113 ? -7.278 -5.526 -8.297 1.00 96.06 113 PRO A O 1
ATOM 931 N N . TYR A 1 114 ? -6.101 -4.333 -9.820 1.00 97.69 114 TYR A N 1
ATOM 932 C CA . TYR A 1 114 ? -4.757 -4.817 -9.545 1.00 97.69 114 TYR A CA 1
ATOM 933 C C . TYR A 1 114 ? -3.845 -3.635 -9.256 1.00 97.69 114 TYR A C 1
ATOM 935 O O . TYR A 1 114 ? -3.982 -2.594 -9.894 1.00 97.69 114 TYR A O 1
ATOM 943 N N . LEU A 1 115 ? -2.959 -3.789 -8.278 1.00 98.44 115 LEU A N 1
ATOM 944 C CA . LEU A 1 115 ? -1.885 -2.840 -8.024 1.00 98.44 115 LEU A CA 1
ATOM 945 C C . LEU A 1 115 ? -0.608 -3.405 -8.635 1.00 98.44 115 LEU A C 1
ATOM 947 O O . LEU A 1 115 ? -0.254 -4.546 -8.337 1.00 98.44 115 LEU A O 1
ATOM 951 N N . LEU A 1 116 ? 0.048 -2.640 -9.494 1.00 98.31 116 LEU A N 1
ATOM 952 C CA . LEU A 1 116 ? 1.293 -3.030 -10.144 1.00 98.31 116 LEU A CA 1
ATOM 953 C C . LEU A 1 116 ? 2.403 -2.065 -9.748 1.00 98.31 116 LEU A C 1
ATOM 955 O O . LEU A 1 116 ? 2.119 -0.933 -9.363 1.00 98.31 116 LEU A O 1
ATOM 959 N N . LEU A 1 117 ? 3.650 -2.524 -9.857 1.00 98.06 117 LEU A N 1
ATOM 960 C CA . LEU A 1 117 ? 4.774 -1.605 -10.005 1.00 98.06 117 LEU A CA 1
ATOM 961 C C . LEU A 1 117 ? 4.755 -1.045 -11.427 1.00 98.06 117 LEU A C 1
ATOM 963 O O . LEU A 1 117 ? 4.523 -1.816 -12.358 1.00 98.06 117 LEU A O 1
ATOM 967 N N . THR A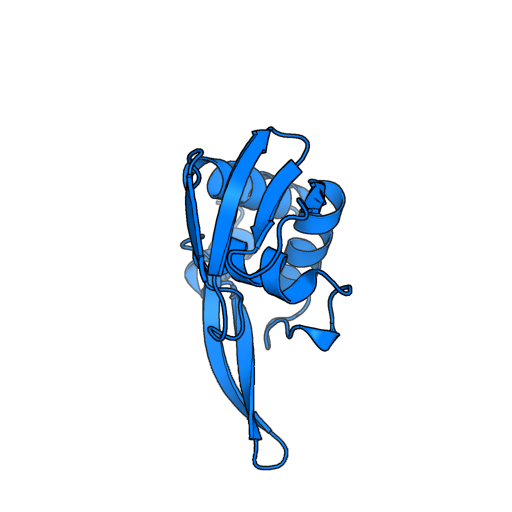 1 118 ? 5.028 0.248 -11.575 1.00 97.50 118 THR A N 1
ATOM 968 C CA . THR A 1 118 ? 5.203 0.875 -12.891 1.00 97.50 118 THR A CA 1
ATOM 969 C C . THR A 1 118 ? 6.433 0.313 -13.604 1.00 97.50 118 THR A C 1
ATOM 971 O O . THR A 1 118 ? 7.348 -0.219 -12.965 1.00 97.50 118 THR A O 1
ATOM 974 N N . ASP A 1 119 ? 6.497 0.473 -14.925 1.00 95.25 119 ASP A N 1
ATOM 975 C CA . ASP A 1 119 ? 7.662 0.052 -15.716 1.00 95.25 119 ASP A CA 1
ATOM 976 C C . ASP A 1 119 ? 8.960 0.705 -15.225 1.00 95.25 119 ASP A C 1
ATOM 978 O O . ASP A 1 119 ? 9.984 0.038 -15.098 1.00 95.25 119 ASP A O 1
ATOM 982 N N . GLU A 1 120 ? 8.912 1.988 -14.858 1.00 93.88 120 GLU A N 1
ATOM 983 C CA . GLU A 1 120 ? 10.051 2.697 -14.269 1.00 93.88 120 GLU A CA 1
ATOM 984 C C . GLU A 1 120 ? 10.524 2.027 -12.970 1.00 93.88 120 GLU A C 1
ATOM 986 O O . GLU A 1 120 ? 11.714 1.782 -12.775 1.00 93.88 120 GLU A O 1
ATOM 991 N N . ALA A 1 121 ? 9.597 1.670 -12.083 1.00 94.88 121 ALA A N 1
ATOM 992 C CA . ALA A 1 121 ? 9.926 0.997 -10.835 1.00 94.88 121 ALA A CA 1
ATOM 993 C C . ALA A 1 121 ? 10.509 -0.405 -11.065 1.00 94.88 121 ALA A C 1
ATOM 995 O O . ALA A 1 121 ? 11.426 -0.829 -10.358 1.00 94.88 121 ALA A O 1
ATOM 996 N N . ARG A 1 122 ? 10.009 -1.121 -12.080 1.00 94.56 122 ARG A N 1
ATOM 997 C CA . ARG A 1 122 ? 10.558 -2.414 -12.515 1.00 94.56 122 ARG A CA 1
ATOM 998 C C . ARG A 1 122 ? 11.973 -2.270 -13.062 1.00 94.56 122 ARG A C 1
ATOM 1000 O O . ARG A 1 122 ? 12.820 -3.104 -12.745 1.00 94.56 122 ARG A O 1
ATOM 1007 N N . GLN A 1 123 ? 12.236 -1.218 -13.832 1.00 92.19 123 GLN A N 1
ATOM 1008 C CA . GLN A 1 123 ? 13.570 -0.911 -14.340 1.00 92.19 123 GLN A CA 1
ATOM 1009 C C . GLN A 1 123 ? 14.539 -0.617 -13.196 1.00 92.19 123 GLN A C 1
ATOM 1011 O O . GLN A 1 123 ? 15.568 -1.278 -13.134 1.00 92.19 123 GLN A O 1
ATOM 1016 N N . ARG A 1 124 ? 14.176 0.251 -12.241 1.00 90.06 124 ARG A N 1
ATOM 1017 C CA . ARG A 1 124 ? 14.980 0.545 -11.034 1.00 90.06 124 ARG A CA 1
ATOM 1018 C C . ARG A 1 124 ? 15.328 -0.716 -10.237 1.00 90.06 124 ARG A C 1
ATOM 1020 O O . ARG A 1 124 ? 16.482 -0.974 -9.895 1.00 90.06 124 ARG A O 1
ATOM 1027 N N . LEU A 1 125 ? 14.336 -1.583 -10.017 1.00 89.94 125 LEU A N 1
ATOM 1028 C CA . LEU A 1 125 ? 14.535 -2.886 -9.371 1.00 89.94 125 LEU A CA 1
ATOM 1029 C C . LEU A 1 125 ? 15.509 -3.800 -10.146 1.00 89.94 125 LEU A C 1
ATOM 1031 O O . LEU A 1 125 ? 16.218 -4.609 -9.542 1.00 89.94 125 LEU A O 1
ATOM 1035 N N . ALA A 1 126 ? 15.529 -3.721 -11.478 1.00 86.75 126 ALA A N 1
ATOM 1036 C CA . ALA A 1 126 ? 16.392 -4.538 -12.326 1.00 86.75 126 ALA A CA 1
ATOM 1037 C C . ALA A 1 126 ? 17.811 -3.961 -12.483 1.00 86.75 126 ALA A C 1
ATOM 1039 O O . ALA A 1 126 ? 18.774 -4.732 -12.460 1.00 86.75 126 ALA A O 1
ATOM 1040 N N . SER A 1 127 ? 17.947 -2.638 -12.630 1.00 79.50 127 SER A N 1
ATOM 1041 C CA . SER A 1 127 ? 19.210 -1.934 -12.895 1.00 79.50 127 SER A CA 1
ATOM 1042 C C . SER A 1 127 ? 20.044 -1.705 -11.635 1.00 79.50 127 SER A C 1
ATOM 1044 O O . SER A 1 127 ? 21.273 -1.738 -11.703 1.00 79.50 127 SER A O 1
ATOM 1046 N N . GLY A 1 128 ? 19.389 -1.554 -10.482 1.00 64.56 128 GLY A N 1
ATOM 1047 C CA . GLY A 1 128 ? 20.040 -1.211 -9.223 1.00 64.56 128 GLY A CA 1
ATOM 1048 C C . GLY A 1 128 ? 20.271 0.282 -8.991 1.00 64.56 128 GLY A C 1
ATOM 1049 O O . GLY A 1 128 ? 21.083 0.627 -8.134 1.00 64.56 128 GLY A O 1
ATOM 1050 N N . GLU A 1 129 ? 19.568 1.125 -9.747 1.00 58.38 129 GLU A N 1
ATOM 1051 C CA . GLU A 1 129 ? 19.506 2.591 -9.620 1.00 58.38 129 GLU A CA 1
ATOM 1052 C C . GLU A 1 129 ? 18.210 3.017 -8.917 1.00 58.38 129 GLU A C 1
ATOM 1054 O O . GLU A 1 129 ? 18.272 3.942 -8.077 1.00 58.38 129 GLU A O 1
#

Organism: Geobacillus stearothermophilus (NCBI:txid1422)

Secondary structure (DSSP, 8-state):
-PPPPHHHHHHHHHHHHHHT--TT-EEE-TTSS-EEEEEEEETTEEEEEETT-S-EEEEEHHHHHHHHHHHHH-TT-B-GGGS-TTHHHHHHHHTTSTTEEEEEEEETTEEEEEEEE-HHHHHHHHH--

pLDDT: mean 93.33, std 8.68, range [47.81, 98.62]